Protein AF-H3BJD8-F1 (afdb_monomer_lite)

Organism: Mus musculus (NCBI:txid10090)

Secondary structure (DSSP, 8-state):
----GGGPPP------S----TTSPPEEEEETTEEEEEEEEEETTEEEEEETTTTEEEEE-

Sequence (61 aa):
MGLTKQYLRYVASAVFGLIGSQKGNIVFVTLRGEKGRYVAVPACEHVFIWDLRKGEKMGCI

Radius of gyration: 17.49 Å; chains: 1; bounding box: 44×30×41 Å

pLDDT: mean 76.56, std 7.37, range [51.97, 85.31]

InterPro domains:
  IPR051570 TBC1 domain family involved in cilium biogenesis [PTHR19853] (6-58)

Structure (mmCIF, N/CA/C/O backbone):
data_AF-H3BJD8-F1
#
_entry.id   AF-H3BJD8-F1
#
loop_
_atom_site.group_PDB
_atom_site.id
_atom_site.type_symbol
_atom_site.label_atom_id
_atom_site.label_alt_id
_atom_site.label_comp_id
_atom_site.label_asym_id
_atom_site.label_entity_id
_atom_site.label_seq_id
_atom_site.pdbx_PDB_ins_code
_atom_site.Cartn_x
_atom_site.Cartn_y
_atom_site.Cartn_z
_atom_site.occupancy
_atom_site.B_iso_or_equiv
_atom_site.auth_seq_id
_atom_site.auth_comp_id
_atom_site.auth_asym_id
_atom_site.auth_atom_id
_atom_site.pdbx_PDB_model_num
ATOM 1 N N . MET A 1 1 ? 35.192 -17.996 -23.659 1.00 51.97 1 MET A N 1
ATOM 2 C CA . MET A 1 1 ? 34.375 -16.787 -23.907 1.00 51.97 1 MET A CA 1
ATOM 3 C C . MET A 1 1 ? 33.314 -16.702 -22.824 1.00 51.97 1 MET A C 1
ATOM 5 O O . MET A 1 1 ? 32.324 -17.415 -22.901 1.00 51.97 1 MET A O 1
ATOM 9 N N . GLY A 1 2 ? 33.575 -15.943 -21.759 1.00 62.00 2 GLY A N 1
ATOM 10 C CA . GLY A 1 2 ? 32.625 -15.799 -20.654 1.00 62.00 2 GLY A CA 1
ATOM 11 C C . GLY A 1 2 ? 31.440 -14.948 -21.094 1.00 62.00 2 GLY A C 1
ATOM 12 O O . GLY A 1 2 ? 31.656 -13.909 -21.715 1.00 62.00 2 GLY A O 1
ATOM 13 N N . LEU A 1 3 ? 30.213 -15.391 -20.798 1.00 62.06 3 LEU A N 1
ATOM 14 C CA . LEU A 1 3 ? 29.018 -14.560 -20.937 1.00 62.06 3 LEU A CA 1
ATOM 15 C C . LEU A 1 3 ? 29.285 -13.226 -20.228 1.00 62.06 3 LEU A C 1
ATOM 17 O O . LEU A 1 3 ? 29.366 -13.166 -19.000 1.00 62.06 3 LEU A O 1
ATOM 21 N N . THR A 1 4 ? 29.466 -12.156 -20.996 1.00 64.62 4 THR A N 1
ATOM 22 C CA . THR A 1 4 ? 29.543 -10.814 -20.436 1.00 64.62 4 THR A CA 1
ATOM 23 C C . THR A 1 4 ? 28.163 -10.476 -19.878 1.00 64.62 4 THR A C 1
ATOM 25 O O . THR A 1 4 ? 27.136 -10.865 -20.436 1.00 64.62 4 THR A O 1
ATOM 28 N N . LYS A 1 5 ? 28.106 -9.725 -18.774 1.00 69.06 5 LYS A N 1
ATOM 29 C CA . LYS A 1 5 ? 26.853 -9.249 -18.147 1.00 69.06 5 LYS A CA 1
ATOM 30 C C . LYS A 1 5 ? 25.953 -8.411 -19.080 1.00 69.06 5 LYS A C 1
ATOM 32 O O . LYS A 1 5 ? 24.899 -7.955 -18.662 1.00 69.06 5 LYS A O 1
ATOM 37 N N . GLN A 1 6 ? 26.361 -8.218 -20.330 1.00 67.19 6 GLN A N 1
ATOM 38 C CA . GLN A 1 6 ? 25.762 -7.366 -21.347 1.00 67.19 6 GLN A CA 1
ATOM 39 C C . GLN A 1 6 ? 24.346 -7.790 -21.774 1.00 67.19 6 GLN A C 1
ATOM 41 O O . GLN A 1 6 ? 23.614 -6.966 -22.307 1.00 67.19 6 GLN A O 1
ATOM 46 N N . TYR A 1 7 ? 23.940 -9.037 -21.510 1.00 75.25 7 TYR A N 1
ATOM 47 C CA . TYR A 1 7 ? 22.608 -9.553 -21.866 1.00 75.25 7 TYR A CA 1
ATOM 48 C C . TYR A 1 7 ? 21.663 -9.745 -20.675 1.00 75.25 7 TYR A C 1
ATOM 50 O O . TYR A 1 7 ? 20.531 -10.196 -20.848 1.00 75.25 7 TYR A O 1
ATOM 58 N N . LEU A 1 8 ? 22.099 -9.422 -19.455 1.00 81.44 8 LEU A N 1
ATOM 59 C CA . LEU A 1 8 ? 21.210 -9.468 -18.299 1.00 81.44 8 LEU A CA 1
ATOM 60 C C . LEU A 1 8 ? 20.286 -8.251 -18.336 1.00 81.44 8 LEU A C 1
ATOM 62 O O . LEU A 1 8 ? 20.747 -7.111 -18.338 1.00 81.44 8 LEU A O 1
ATOM 66 N N . ARG A 1 9 ? 18.972 -8.490 -18.345 1.00 82.81 9 ARG A N 1
ATOM 67 C CA . ARG A 1 9 ? 17.991 -7.409 -18.228 1.00 82.81 9 ARG A CA 1
ATOM 68 C C . ARG A 1 9 ? 18.019 -6.827 -16.818 1.00 82.81 9 ARG A C 1
ATOM 70 O O . ARG A 1 9 ? 18.066 -7.570 -15.835 1.00 82.81 9 ARG A O 1
ATOM 77 N N . TYR A 1 10 ? 17.909 -5.510 -16.722 1.00 83.38 10 TYR A N 1
ATOM 78 C CA . TYR A 1 10 ? 17.588 -4.868 -15.455 1.00 83.38 10 TYR A CA 1
ATOM 79 C C . TYR A 1 10 ? 16.141 -5.184 -15.071 1.00 83.38 10 TYR A C 1
ATOM 81 O O . TYR A 1 10 ? 15.253 -5.236 -15.922 1.00 83.38 10 TYR A O 1
ATOM 89 N N . VAL A 1 11 ? 15.917 -5.408 -13.781 1.00 84.12 11 VAL A N 1
ATOM 90 C CA . VAL A 1 11 ? 14.592 -5.600 -13.189 1.00 84.12 11 VAL A CA 1
ATOM 91 C C . VAL A 1 11 ? 14.463 -4.60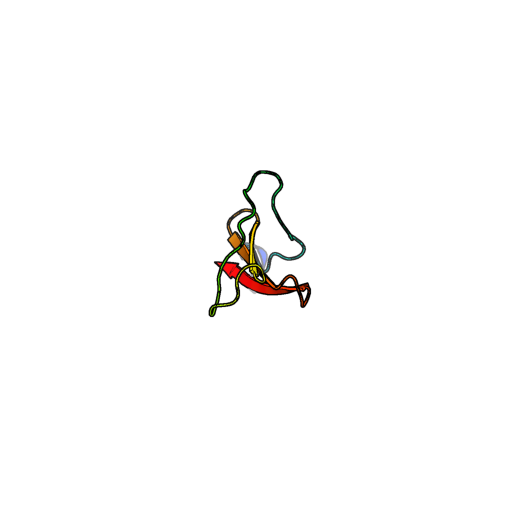6 -12.046 1.00 84.12 11 VAL A C 1
ATOM 93 O O . VAL A 1 11 ? 15.446 -4.336 -11.351 1.00 84.12 11 VAL A O 1
ATOM 96 N N . ALA A 1 12 ? 13.267 -4.043 -11.873 1.00 78.00 12 ALA A N 1
ATOM 97 C CA . ALA A 1 12 ? 12.981 -3.183 -10.737 1.00 78.00 12 ALA A CA 1
ATOM 98 C C . ALA A 1 12 ? 13.252 -3.950 -9.434 1.00 78.00 12 ALA A C 1
ATOM 100 O O . ALA A 1 12 ? 12.776 -5.069 -9.242 1.00 78.00 12 ALA A O 1
ATOM 101 N N . SER A 1 13 ? 14.072 -3.355 -8.573 1.00 80.25 13 SER A N 1
ATOM 102 C CA . SER A 1 13 ? 14.376 -3.873 -7.239 1.00 80.25 13 SER A CA 1
ATOM 103 C C . SER A 1 13 ? 13.562 -3.097 -6.196 1.00 80.25 13 SER A C 1
ATOM 105 O O . SER A 1 13 ? 12.584 -2.432 -6.535 1.00 80.25 13 SER A O 1
ATOM 107 N N . ALA A 1 14 ? 13.939 -3.183 -4.922 1.00 75.62 14 ALA A N 1
ATOM 108 C CA . ALA A 1 14 ? 13.227 -2.538 -3.826 1.00 75.62 14 ALA A CA 1
ATOM 109 C C . ALA A 1 14 ? 13.022 -1.027 -4.058 1.00 75.62 14 ALA A C 1
ATOM 111 O O . ALA A 1 14 ? 13.973 -0.284 -4.300 1.00 75.62 14 ALA A O 1
ATOM 112 N N . VAL A 1 15 ? 11.772 -0.577 -3.919 1.00 73.50 15 VAL A N 1
ATOM 113 C CA . VAL A 1 15 ? 11.376 0.835 -3.982 1.00 73.50 15 VAL A CA 1
ATOM 114 C C . VAL A 1 15 ? 11.141 1.341 -2.558 1.00 73.50 15 VAL A C 1
ATOM 116 O O . VAL A 1 15 ? 10.317 0.794 -1.822 1.00 73.50 15 VAL A O 1
ATOM 119 N N . PH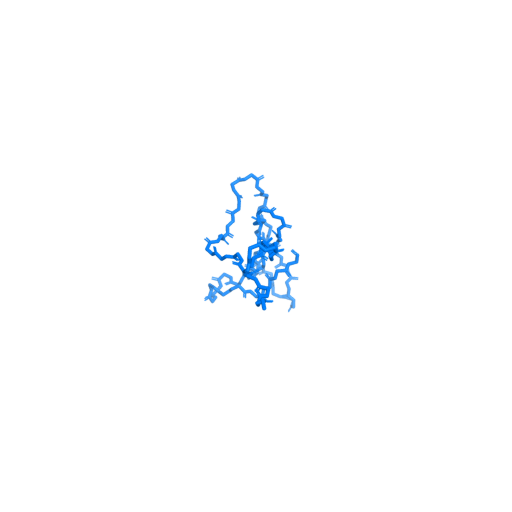E A 1 16 ? 11.873 2.380 -2.152 1.00 77.69 16 PHE A N 1
ATOM 120 C CA . PHE A 1 16 ? 11.826 2.964 -0.807 1.00 77.69 16 PHE A CA 1
ATOM 121 C C . PHE A 1 16 ? 11.763 4.498 -0.861 1.00 77.69 16 PHE A C 1
ATOM 123 O O . PHE A 1 16 ? 11.980 5.102 -1.907 1.00 77.69 16 PHE A O 1
ATOM 130 N N . GLY A 1 17 ? 11.430 5.136 0.266 1.00 79.31 17 GLY A N 1
ATOM 131 C CA . GLY A 1 17 ? 11.363 6.601 0.392 1.00 79.31 17 GLY A CA 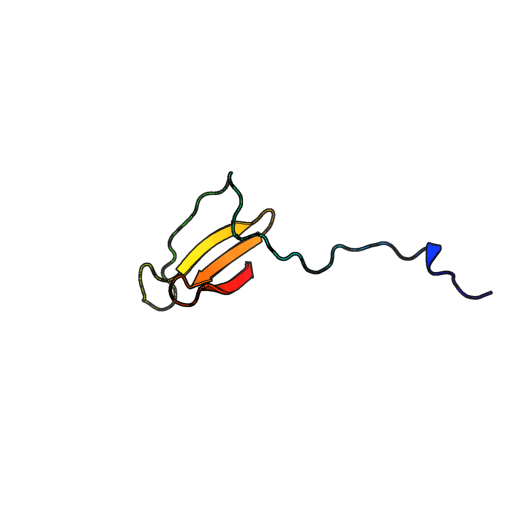1
ATOM 132 C C . GLY A 1 17 ? 10.018 7.237 0.022 1.00 79.31 17 GLY A C 1
ATOM 133 O O . GLY A 1 17 ? 9.822 8.425 0.263 1.00 79.31 17 GLY A O 1
ATOM 134 N N . LEU A 1 18 ? 9.065 6.464 -0.506 1.00 77.62 18 LEU A N 1
ATOM 135 C CA . LEU A 1 18 ? 7.721 6.953 -0.811 1.00 77.62 18 LEU A CA 1
ATOM 136 C C . LEU A 1 18 ? 6.791 6.772 0.400 1.00 77.62 18 LEU A C 1
ATOM 138 O O . LEU A 1 18 ? 6.495 5.646 0.795 1.00 77.62 18 LEU A O 1
ATOM 142 N N . ILE A 1 19 ? 6.331 7.880 0.985 1.00 79.50 19 ILE A N 1
ATOM 143 C CA . ILE A 1 19 ? 5.370 7.874 2.105 1.00 79.50 19 ILE A CA 1
ATOM 144 C C . ILE A 1 19 ? 3.932 7.868 1.576 1.00 79.50 19 ILE A C 1
ATOM 146 O O . ILE A 1 19 ? 3.092 7.132 2.090 1.00 79.50 19 ILE A O 1
ATOM 150 N N . GLY A 1 20 ? 3.676 8.634 0.511 1.00 81.31 20 GLY A N 1
ATOM 151 C CA . GLY A 1 20 ? 2.387 8.696 -0.166 1.00 81.31 20 GLY A CA 1
ATOM 152 C C . GLY A 1 20 ? 2.430 9.443 -1.491 1.00 81.31 20 GLY A C 1
ATOM 153 O O . GLY A 1 20 ? 3.312 10.267 -1.730 1.00 81.31 20 GLY A O 1
ATOM 154 N N . SER A 1 21 ? 1.468 9.139 -2.356 1.00 81.25 21 SER A N 1
ATOM 155 C CA . SER A 1 21 ? 1.257 9.802 -3.640 1.00 81.25 21 SER A CA 1
ATOM 156 C C . SER A 1 21 ? 0.249 10.940 -3.500 1.00 81.25 21 SER A C 1
ATOM 158 O O . SER A 1 21 ? -0.812 10.763 -2.907 1.00 81.25 21 SER A O 1
ATOM 160 N N . GLN A 1 22 ? 0.543 12.097 -4.100 1.00 75.75 22 GLN A N 1
ATOM 161 C CA . GLN A 1 22 ? -0.307 13.295 -4.007 1.00 75.75 22 GLN A CA 1
ATOM 162 C C . GLN A 1 22 ? -1.717 13.105 -4.585 1.00 75.75 22 GLN A C 1
ATOM 164 O O . GLN A 1 22 ? -2.642 13.798 -4.179 1.00 75.75 22 GLN A O 1
ATOM 169 N N . LYS A 1 23 ? -1.886 12.200 -5.555 1.00 78.12 23 LYS A N 1
ATOM 170 C CA . LYS A 1 23 ? -3.169 11.993 -6.251 1.00 78.12 23 LYS A CA 1
ATOM 171 C C . LYS A 1 23 ? -4.062 10.933 -5.610 1.00 78.12 23 LYS A C 1
ATOM 173 O O . LYS A 1 23 ? -5.182 10.737 -6.071 1.00 78.12 23 LYS A O 1
ATOM 178 N N . GLY A 1 24 ? -3.565 10.205 -4.615 1.00 73.38 24 GLY A N 1
ATOM 179 C CA . GLY A 1 24 ? -4.293 9.088 -4.034 1.00 73.38 24 GLY A CA 1
ATOM 180 C C . GLY A 1 24 ? -4.930 9.443 -2.691 1.00 73.38 24 GLY A C 1
ATOM 181 O O . GLY A 1 24 ? -4.389 10.233 -1.922 1.00 73.38 24 GLY A O 1
ATOM 182 N N . ASN A 1 25 ? -6.093 8.855 -2.413 1.00 80.56 25 ASN A N 1
ATOM 183 C CA . ASN A 1 25 ? -6.836 9.134 -1.190 1.00 80.56 25 ASN A CA 1
ATOM 184 C C . ASN A 1 25 ? -6.208 8.428 0.022 1.00 80.56 25 ASN A C 1
ATOM 186 O O . ASN A 1 25 ? -5.824 7.262 -0.072 1.00 80.56 25 ASN A O 1
ATOM 190 N N . ILE A 1 26 ? -6.141 9.119 1.159 1.00 82.06 26 ILE A N 1
ATOM 191 C CA . ILE A 1 26 ? -5.614 8.578 2.416 1.00 82.06 26 ILE A CA 1
ATOM 192 C C . ILE A 1 26 ? -6.791 8.079 3.252 1.00 82.06 26 ILE A C 1
ATOM 194 O O . ILE A 1 26 ? -7.718 8.838 3.532 1.00 82.06 26 ILE A O 1
ATOM 198 N N . VAL A 1 27 ? -6.761 6.809 3.664 1.00 83.62 27 VAL A N 1
ATOM 199 C CA . VAL A 1 27 ? -7.874 6.185 4.396 1.00 83.62 27 VAL A C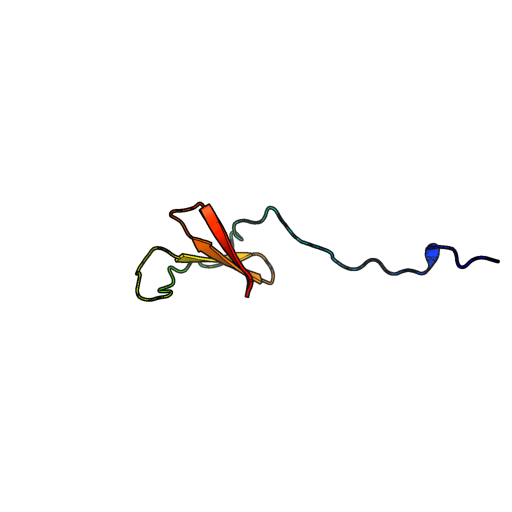A 1
ATOM 200 C C . VAL A 1 27 ? -7.395 5.637 5.733 1.00 83.62 27 VAL A C 1
ATOM 202 O O . VAL A 1 27 ? -6.425 4.884 5.808 1.00 83.62 27 VAL A O 1
ATOM 205 N N . PHE A 1 28 ? -8.107 5.982 6.804 1.00 80.62 28 PHE A N 1
ATOM 206 C CA . PHE A 1 28 ? -7.890 5.383 8.117 1.00 80.62 28 PHE A CA 1
ATOM 207 C C . PHE A 1 28 ? -8.495 3.983 8.150 1.00 80.62 28 PHE A C 1
ATOM 209 O O . PHE A 1 28 ? -9.700 3.809 7.964 1.00 80.62 28 PHE A O 1
ATOM 216 N N . VAL A 1 29 ? -7.656 2.983 8.408 1.00 78.19 29 VAL A N 1
ATOM 217 C CA . VAL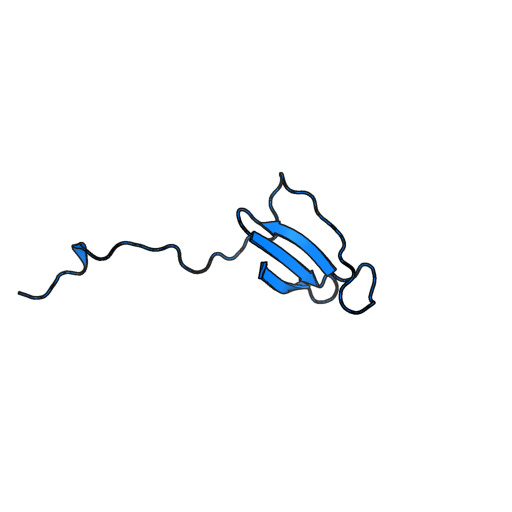 A 1 29 ? -8.066 1.580 8.437 1.00 78.19 29 VAL A CA 1
ATOM 218 C C . VAL A 1 29 ? -8.150 1.098 9.878 1.00 78.19 29 VAL A C 1
ATOM 220 O O . VAL A 1 29 ? -7.329 1.425 10.737 1.00 78.19 29 VAL A O 1
ATOM 223 N N . THR A 1 30 ? -9.175 0.298 10.143 1.00 74.69 30 THR A N 1
ATOM 224 C CA . THR A 1 30 ? -9.375 -0.387 11.417 1.00 74.69 30 THR A CA 1
ATOM 225 C C . THR A 1 30 ? -8.750 -1.771 11.342 1.00 74.69 30 THR A C 1
ATOM 227 O O . THR A 1 30 ? -9.376 -2.725 10.894 1.00 74.69 30 THR A O 1
ATOM 230 N N . LEU A 1 31 ? -7.492 -1.892 11.763 1.00 66.69 31 LEU A N 1
ATOM 231 C CA . LEU A 1 31 ? -6.832 -3.191 11.896 1.00 66.69 31 LEU A CA 1
ATOM 232 C C . LEU A 1 31 ? -6.873 -3.625 13.367 1.00 66.69 31 LEU A C 1
ATOM 234 O O . LEU A 1 31 ? -6.550 -2.841 14.255 1.00 66.69 31 LEU A O 1
ATOM 238 N N . ARG A 1 32 ? -7.255 -4.884 13.629 1.00 65.94 32 ARG A N 1
ATOM 239 C CA . ARG A 1 32 ? -7.244 -5.506 14.974 1.00 65.94 32 ARG A CA 1
ATOM 240 C C . ARG A 1 32 ? -8.097 -4.795 16.042 1.00 65.94 32 ARG A C 1
ATOM 242 O O . ARG A 1 32 ? -7.767 -4.837 17.220 1.00 65.94 32 ARG A O 1
ATOM 249 N N . GLY A 1 33 ? -9.197 -4.154 15.646 1.00 68.88 33 GLY A N 1
ATOM 250 C CA . GLY A 1 33 ? -10.141 -3.525 16.583 1.00 68.88 33 GLY A CA 1
ATOM 251 C C . GLY A 1 33 ? -9.735 -2.135 17.093 1.00 68.88 33 GLY A C 1
ATOM 252 O O . GLY A 1 33 ? -10.545 -1.480 17.745 1.00 68.88 33 GLY A O 1
ATOM 253 N N . GLU A 1 34 ? -8.545 -1.632 16.747 1.00 63.31 34 GLU A N 1
ATOM 254 C CA . GLU A 1 34 ? -8.129 -0.259 17.057 1.00 63.31 34 GLU A CA 1
ATOM 255 C C . GLU A 1 34 ? -8.519 0.685 15.907 1.00 63.31 34 GLU A C 1
ATOM 257 O O . GLU A 1 34 ? -8.013 0.579 14.785 1.00 63.31 34 GLU A O 1
ATOM 262 N N . LYS A 1 35 ? -9.441 1.624 16.167 1.00 62.09 35 LYS A N 1
ATOM 263 C CA . LYS A 1 35 ? -9.814 2.658 15.189 1.00 62.09 35 LYS A CA 1
ATOM 264 C C . LYS A 1 35 ? -8.811 3.808 15.181 1.00 62.09 35 LYS A C 1
ATOM 266 O O . LYS A 1 35 ? -8.486 4.354 16.227 1.00 62.09 35 LYS A O 1
ATOM 271 N N . GLY A 1 36 ? -8.353 4.185 13.985 1.00 66.25 36 GLY A N 1
ATOM 272 C CA . GLY A 1 36 ? -7.568 5.405 13.753 1.00 66.25 36 GLY A CA 1
ATOM 273 C C . GLY A 1 36 ? -6.055 5.282 13.941 1.00 66.25 36 GLY A C 1
ATOM 274 O O . GLY A 1 36 ? -5.356 6.283 13.823 1.00 66.25 36 GLY A O 1
ATOM 275 N N . ARG A 1 37 ? -5.527 4.084 14.218 1.00 76.12 37 ARG A N 1
ATOM 276 C CA . ARG A 1 37 ? -4.078 3.880 14.379 1.00 76.12 37 ARG A CA 1
ATOM 277 C C . ARG A 1 37 ? -3.352 3.620 13.063 1.00 76.12 37 ARG A C 1
ATOM 279 O O . ARG A 1 37 ? -2.212 4.051 12.893 1.00 76.12 37 ARG A O 1
ATOM 286 N N . TYR A 1 38 ? -4.020 2.923 12.149 1.00 79.69 38 TYR A N 1
ATOM 287 C CA . TYR A 1 38 ? -3.444 2.536 10.872 1.00 79.69 38 TYR A CA 1
ATOM 288 C C . TYR A 1 38 ? -3.959 3.428 9.753 1.00 79.69 38 TYR A C 1
ATOM 290 O O . TYR A 1 38 ? -5.157 3.702 9.658 1.00 79.69 38 TYR A O 1
ATOM 298 N N . VAL A 1 39 ? -3.050 3.852 8.886 1.00 83.25 39 VAL A N 1
ATOM 299 C CA . VAL A 1 39 ? -3.373 4.649 7.705 1.00 83.25 39 VAL A CA 1
ATOM 300 C C . VAL A 1 39 ? -2.931 3.897 6.467 1.00 83.25 39 VAL A C 1
ATOM 302 O O . VAL A 1 39 ? -1.762 3.539 6.339 1.00 83.25 39 VAL A O 1
ATOM 305 N N . ALA A 1 40 ? -3.872 3.671 5.555 1.00 84.56 40 ALA A N 1
ATOM 306 C CA . ALA A 1 40 ? -3.580 3.224 4.207 1.00 84.56 40 ALA A CA 1
ATOM 307 C C . ALA A 1 40 ? -3.277 4.447 3.341 1.00 84.56 40 ALA A C 1
ATOM 309 O O . ALA A 1 40 ? -4.120 5.334 3.175 1.00 84.56 40 ALA A O 1
ATOM 310 N N . VAL A 1 41 ? -2.062 4.486 2.807 1.00 85.31 41 VAL A N 1
ATOM 311 C CA . VAL A 1 41 ? -1.594 5.535 1.911 1.00 85.31 41 VAL A CA 1
ATOM 312 C C . VAL A 1 41 ? -1.225 4.905 0.567 1.00 85.31 41 VAL A C 1
ATOM 314 O O . VAL A 1 41 ? -0.420 3.972 0.529 1.00 85.31 41 VAL A O 1
ATOM 317 N N . PRO A 1 42 ? -1.780 5.397 -0.547 1.00 83.19 42 PRO A N 1
ATOM 318 C CA . PRO A 1 42 ? -1.404 4.936 -1.874 1.00 83.19 42 PRO A CA 1
ATOM 319 C C . PRO A 1 42 ? -0.006 5.440 -2.238 1.00 83.19 42 PRO A C 1
ATOM 321 O O . PRO A 1 42 ? 0.314 6.619 -2.082 1.00 83.19 42 PRO A O 1
ATOM 324 N N . ALA A 1 43 ? 0.819 4.544 -2.756 1.00 81.50 43 ALA A N 1
ATOM 325 C CA . ALA A 1 43 ? 2.216 4.750 -3.089 1.00 81.50 43 ALA A CA 1
ATOM 326 C C . ALA A 1 43 ? 2.499 4.146 -4.476 1.00 81.50 43 ALA A C 1
ATOM 328 O O . ALA A 1 43 ? 2.900 2.991 -4.607 1.00 81.50 43 ALA A O 1
ATOM 329 N N . CYS A 1 44 ? 2.278 4.955 -5.518 1.00 81.00 44 CYS A N 1
ATOM 330 C CA . CYS A 1 44 ? 2.333 4.547 -6.926 1.00 81.00 44 CYS A CA 1
ATOM 331 C C . CYS A 1 44 ? 1.433 3.332 -7.212 1.00 81.00 44 CYS A C 1
ATOM 333 O O . CYS A 1 44 ? 0.217 3.485 -7.274 1.00 81.00 44 CYS A O 1
ATOM 335 N N . GLU A 1 45 ? 2.034 2.157 -7.381 1.00 81.62 45 GLU A N 1
ATOM 336 C CA . GLU A 1 45 ? 1.373 0.892 -7.724 1.00 81.62 45 GLU A CA 1
ATOM 337 C C . GLU A 1 45 ? 0.946 0.095 -6.481 1.00 81.62 45 GLU A C 1
ATOM 339 O O . GLU A 1 45 ? 0.197 -0.870 -6.591 1.00 81.62 45 GLU A O 1
ATOM 344 N N . HIS A 1 46 ? 1.405 0.512 -5.299 1.00 80.62 46 HIS A N 1
ATOM 345 C CA . HIS A 1 46 ? 1.213 -0.192 -4.039 1.00 80.62 46 HIS A CA 1
ATOM 346 C C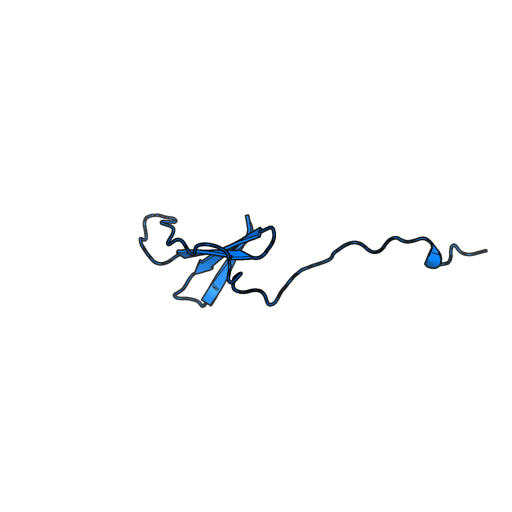 . HIS A 1 46 ? 0.383 0.616 -3.046 1.00 80.62 46 HIS A C 1
ATOM 348 O O . HIS A 1 46 ? 0.383 1.847 -3.067 1.00 80.62 46 HIS A O 1
ATOM 354 N N . VAL A 1 47 ? -0.266 -0.067 -2.105 1.00 82.44 47 VAL A N 1
ATOM 355 C CA . VAL A 1 47 ? -0.911 0.574 -0.953 1.00 82.44 47 VAL A CA 1
ATOM 356 C C . VAL A 1 47 ? -0.099 0.260 0.300 1.00 82.44 47 VAL A C 1
ATOM 358 O O . VAL A 1 47 ? 0.066 -0.894 0.689 1.00 82.44 47 VAL A O 1
ATOM 361 N N . PHE A 1 48 ? 0.445 1.288 0.950 1.00 85.31 48 PHE A N 1
ATOM 362 C CA . PHE A 1 48 ? 1.213 1.129 2.184 1.00 85.31 48 PHE A CA 1
ATOM 363 C C . PHE A 1 48 ? 0.325 1.315 3.404 1.00 85.31 48 PHE A C 1
ATOM 365 O O . PHE A 1 48 ? -0.450 2.265 3.477 1.00 85.31 48 PHE A O 1
ATOM 372 N N . ILE A 1 49 ? 0.479 0.427 4.385 1.00 84.81 49 ILE A N 1
ATOM 373 C CA . ILE A 1 49 ? -0.174 0.552 5.688 1.00 84.81 49 ILE A CA 1
ATOM 374 C C . ILE A 1 49 ? 0.858 1.059 6.691 1.00 84.81 49 ILE A C 1
ATOM 376 O O . ILE A 1 49 ? 1.852 0.385 6.974 1.00 84.81 49 ILE A O 1
ATOM 380 N N . TRP A 1 50 ? 0.599 2.237 7.243 1.00 85.31 50 TRP A N 1
ATOM 381 C CA . TRP A 1 50 ? 1.424 2.894 8.249 1.00 85.31 50 TRP A CA 1
ATOM 382 C C . TRP A 1 50 ? 0.784 2.783 9.631 1.00 85.31 50 TRP A C 1
ATOM 384 O O . TRP A 1 50 ? -0.421 2.993 9.761 1.00 85.31 50 TRP A O 1
ATOM 394 N N . ASP A 1 51 ? 1.575 2.491 10.667 1.00 84.44 51 ASP A N 1
ATOM 395 C CA . ASP A 1 51 ? 1.179 2.726 12.063 1.00 84.44 51 ASP A CA 1
ATOM 396 C C . ASP A 1 51 ? 1.602 4.148 12.455 1.00 84.44 51 ASP A C 1
ATOM 398 O O . ASP A 1 51 ? 2.792 4.432 12.605 1.00 84.44 51 ASP A O 1
ATOM 402 N N . LEU A 1 52 ? 0.634 5.050 12.634 1.00 79.81 52 LEU A N 1
ATOM 403 C CA . LEU A 1 52 ? 0.902 6.457 12.949 1.00 79.81 52 LEU A CA 1
ATOM 404 C C . LEU A 1 52 ? 1.585 6.662 14.304 1.00 79.81 52 LEU A C 1
ATOM 406 O O . LEU A 1 52 ? 2.248 7.677 14.497 1.00 79.81 52 LEU A O 1
ATOM 410 N N . ARG A 1 53 ? 1.426 5.737 15.260 1.00 80.44 53 ARG A N 1
ATOM 411 C CA . ARG A 1 53 ? 2.024 5.900 16.596 1.00 80.44 53 ARG A CA 1
ATOM 412 C C . ARG A 1 53 ? 3.508 5.575 16.608 1.00 80.44 53 ARG A C 1
ATOM 414 O O . ARG A 1 53 ? 4.256 6.192 17.357 1.00 80.44 53 ARG A O 1
ATOM 421 N N . LYS A 1 54 ? 3.911 4.580 15.818 1.00 79.75 54 LYS A N 1
ATOM 422 C CA . LYS A 1 54 ? 5.306 4.132 15.733 1.00 79.75 54 LYS A CA 1
ATOM 423 C C . LYS A 1 54 ? 6.062 4.751 14.559 1.00 79.75 54 LYS A C 1
ATOM 425 O O . LYS A 1 54 ? 7.284 4.728 14.565 1.00 79.75 54 LYS A O 1
ATOM 430 N N . GLY A 1 55 ? 5.354 5.290 13.564 1.00 77.88 55 GLY A N 1
ATOM 431 C CA . GLY A 1 55 ? 5.962 5.752 12.315 1.00 77.88 55 GLY A CA 1
ATOM 432 C C . GLY A 1 55 ? 6.521 4.604 11.467 1.00 77.88 55 GLY A C 1
ATOM 433 O O . GLY A 1 55 ? 7.350 4.834 10.592 1.00 77.88 55 GLY A O 1
ATOM 434 N N . GLU A 1 56 ? 6.090 3.366 11.726 1.00 79.94 56 GLU A N 1
ATOM 435 C CA . GLU A 1 56 ? 6.578 2.166 11.046 1.00 79.94 56 GLU A CA 1
ATOM 436 C C . GLU A 1 56 ? 5.624 1.745 9.922 1.00 79.94 56 GLU A C 1
ATOM 438 O O . GLU A 1 56 ? 4.394 1.761 10.069 1.00 79.94 56 GLU A O 1
ATOM 443 N N . LYS A 1 57 ? 6.202 1.319 8.794 1.00 79.31 57 LYS A N 1
ATOM 444 C CA . LYS A 1 57 ? 5.466 0.682 7.701 1.00 79.31 57 LYS A CA 1
ATOM 445 C C . LYS A 1 57 ? 5.190 -0.771 8.084 1.00 79.31 57 LYS A C 1
ATOM 447 O O . LYS A 1 57 ? 6.107 -1.582 8.152 1.00 79.31 57 LYS A O 1
ATOM 452 N N . MET A 1 58 ? 3.920 -1.097 8.302 1.00 75.88 58 MET A N 1
ATOM 453 C CA . MET A 1 58 ? 3.488 -2.443 8.694 1.00 75.88 58 MET A CA 1
ATOM 454 C C . MET A 1 58 ? 3.426 -3.401 7.506 1.00 75.88 58 MET A C 1
ATOM 456 O O . MET A 1 58 ? 3.605 -4.604 7.672 1.00 75.88 58 MET A O 1
ATOM 460 N N . GLY A 1 59 ? 3.149 -2.884 6.307 1.00 73.38 59 GLY A N 1
ATOM 461 C CA . GLY A 1 59 ? 2.991 -3.727 5.133 1.00 73.38 59 GLY A CA 1
ATOM 462 C C . GLY A 1 59 ? 2.727 -2.962 3.847 1.00 73.38 59 GLY A C 1
ATOM 463 O O . GLY A 1 59 ? 2.546 -1.742 3.828 1.00 73.38 59 GLY A O 1
ATOM 464 N N . CYS A 1 60 ? 2.738 -3.725 2.766 1.00 67.94 60 CYS A N 1
ATOM 465 C CA . CYS A 1 60 ? 2.443 -3.301 1.413 1.00 67.94 60 CYS A CA 1
ATOM 466 C C . CYS A 1 60 ? 1.440 -4.299 0.841 1.00 67.94 60 CYS A C 1
ATOM 468 O O . CYS A 1 60 ? 1.676 -5.504 0.943 1.00 67.94 60 CYS A O 1
ATOM 470 N N . ILE A 1 61 ? 0.351 -3.787 0.280 1.00 68.38 61 ILE A N 1
ATOM 471 C CA . ILE A 1 61 ? -0.628 -4.541 -0.509 1.00 68.38 61 ILE A CA 1
ATOM 472 C C . ILE A 1 61 ? -0.519 -4.124 -1.970 1.00 68.38 61 ILE A C 1
ATOM 474 O O . ILE A 1 61 ? -0.187 -2.937 -2.218 1.00 68.38 61 ILE A O 1
#

Foldseek 3Di:
DDDDCVPDDDDDDDDDDFPADPPDDKDFDQDPNDGRQWIFHDGPVWTWIAGPVVRDTPDID